Protein AF-A0A5P0JJ15-F1 (afdb_monomer_lite)

Secondary structure (DSSP, 8-state):
-HHHHTT-----B---SS-SSSPP---HHHH-TTSSTT--PPP-----BSS-HHHHHHHHHHHSSSPEEEEE-S-THHHHHHHHH-GGGGGGEEEEEEE---SS--SSBTTB-HHHHH-HHHHHHHHTS-S-EEEE-HHHHTT-----

Foldseek 3Di:
DVCVVVVHPDAAAAEDPAAPPDGADDPCVPQNPVNPPPDDDDDDDDDHPPDYPLVVVQVVLVPDPAADEAEEEAAQRSVLCNCVVPVVSQRSHQAYEYEFADPAAEDVHRHGDHSCVRHVVSVVSVVPSPGHYHYPYCVNVVVVDDDD

Sequence (148 aa):
QLLHFWNAEIPLAQGAAVPLVRAPRNAASVHGESGMAGYDFVEHNRSPLDKPAFLAIRDALLRAPEPVTLVAIGPLTNIALLLSQCPECKPHIRRLVIMGGSAGRGNCTPNAEFNIAADPEAAACVFRSGIEIVMCGLDVTNQAILTP

InterPro domains:
  IPR001910 Inosine/uridine-preferring nucleoside hydrolase domain [PF01156] (2-147)
  IPR023186 Inosine/uridine-preferring nucleoside hydrolase [PTHR12304] (2-147)
  IPR0364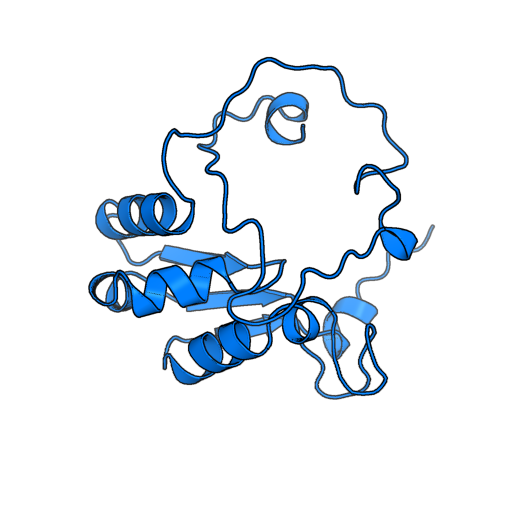52 Ribonucleoside hydrolase-like [G3DSA:3.90.245.10] (1-148)
  IPR036452 Ribonucleoside hydrolase-like [SSF53590] (2-148)

pLDDT: mean 96.09, std 3.2, range [86.12, 98.81]

Organism: Escherichia coli (NCBI:txid562)

Structure (mmCIF, N/CA/C/O backbone):
data_AF-A0A5P0JJ15-F1
#
_entry.id   AF-A0A5P0JJ15-F1
#
loop_
_atom_site.group_PDB
_atom_site.id
_atom_site.type_symbol
_atom_site.label_atom_id
_atom_site.label_alt_id
_atom_site.label_comp_id
_atom_site.label_asym_id
_atom_site.label_entity_id
_atom_site.label_seq_id
_atom_site.pdbx_PDB_ins_code
_atom_site.Cartn_x
_atom_site.Cartn_y
_atom_site.Cartn_z
_atom_site.occupancy
_atom_site.B_iso_or_equiv
_atom_site.auth_seq_id
_atom_site.auth_comp_id
_atom_site.auth_asym_id
_atom_site.auth_atom_id
_atom_site.pdbx_PDB_model_num
ATOM 1 N N . GLN A 1 1 ? 1.227 16.290 -7.920 1.00 90.38 1 GLN A N 1
ATOM 2 C CA . GLN A 1 1 ? 0.806 16.309 -9.331 1.00 90.38 1 GLN A CA 1
ATOM 3 C C . GLN A 1 1 ? -0.696 16.092 -9.489 1.00 90.38 1 GLN A C 1
ATOM 5 O O . GLN A 1 1 ? -1.394 17.072 -9.702 1.00 90.38 1 GLN A O 1
ATOM 10 N N . LEU A 1 2 ? -1.239 14.882 -9.291 1.00 94.44 2 LEU A N 1
ATOM 11 C CA . LEU A 1 2 ? -2.659 14.591 -9.585 1.00 94.44 2 LEU A CA 1
ATOM 12 C C . LEU A 1 2 ? -3.682 15.465 -8.834 1.00 94.44 2 LEU A C 1
ATOM 14 O O . LEU A 1 2 ? -4.632 15.947 -9.439 1.00 94.44 2 LEU A O 1
ATOM 18 N N . LEU A 1 3 ? -3.467 15.740 -7.541 1.00 96.00 3 LEU A N 1
ATOM 19 C CA . LEU A 1 3 ? -4.352 16.637 -6.780 1.00 96.00 3 LEU A CA 1
ATOM 20 C C . LEU A 1 3 ? -4.378 18.062 -7.349 1.00 96.00 3 LEU A C 1
ATOM 22 O O . LEU A 1 3 ? -5.422 18.703 -7.362 1.00 96.00 3 LEU A O 1
ATOM 26 N N . HIS A 1 4 ? -3.237 18.558 -7.837 1.00 94.94 4 HIS A N 1
ATOM 27 C CA . HIS A 1 4 ? -3.178 19.861 -8.494 1.00 94.94 4 HIS A CA 1
ATOM 28 C C . HIS A 1 4 ? -3.882 19.820 -9.854 1.00 94.94 4 HIS A C 1
ATOM 30 O O . HIS A 1 4 ? -4.714 20.679 -10.119 1.00 94.94 4 HIS A O 1
ATOM 36 N N . PHE A 1 5 ? -3.612 18.789 -10.657 1.00 94.69 5 PHE A N 1
ATOM 37 C CA . PHE A 1 5 ? -4.225 18.598 -11.972 1.00 94.69 5 PHE A CA 1
ATOM 38 C C . PHE A 1 5 ? -5.763 18.577 -11.921 1.00 94.69 5 PHE A C 1
ATOM 40 O O . PHE A 1 5 ? -6.411 19.216 -12.742 1.00 94.69 5 PHE A O 1
ATOM 47 N N . TRP A 1 6 ? -6.354 17.903 -10.929 1.00 95.56 6 TRP A N 1
ATOM 48 C CA . TRP A 1 6 ? -7.812 17.855 -10.746 1.00 95.56 6 TRP A CA 1
ATOM 49 C C . TRP A 1 6 ? -8.389 18.962 -9.857 1.00 95.56 6 TRP A C 1
ATOM 51 O O . TRP A 1 6 ? -9.581 18.933 -9.561 1.00 95.56 6 TRP A O 1
ATOM 61 N N . ASN A 1 7 ? -7.573 19.923 -9.413 1.00 95.56 7 ASN A N 1
ATOM 62 C CA . ASN A 1 7 ? -7.976 20.960 -8.459 1.00 95.56 7 ASN A CA 1
ATOM 63 C C . ASN A 1 7 ? -8.688 20.393 -7.207 1.00 95.56 7 ASN A C 1
ATOM 65 O O . ASN A 1 7 ? -9.735 20.881 -6.782 1.00 95.56 7 ASN A O 1
ATOM 69 N N . ALA A 1 8 ? -8.134 19.316 -6.644 1.00 96.62 8 ALA A N 1
ATOM 70 C CA . ALA A 1 8 ? -8.715 18.583 -5.527 1.00 96.62 8 ALA A CA 1
ATOM 71 C C . ALA A 1 8 ? -8.057 18.965 -4.191 1.00 96.62 8 ALA A C 1
ATOM 73 O O . ALA A 1 8 ? -6.841 18.845 -4.023 1.00 96.62 8 ALA A O 1
ATOM 74 N N . GLU A 1 9 ? -8.877 19.342 -3.209 1.00 95.06 9 GLU A N 1
ATOM 75 C CA . GLU A 1 9 ? -8.446 19.703 -1.851 1.00 95.06 9 GLU A CA 1
ATOM 76 C C . GLU A 1 9 ? -8.550 18.519 -0.881 1.00 95.06 9 GLU A C 1
ATOM 78 O O . GLU A 1 9 ? -9.280 18.546 0.109 1.00 95.06 9 GLU A O 1
ATOM 83 N N . ILE A 1 10 ? -7.821 17.443 -1.187 1.00 96.12 10 ILE A N 1
ATOM 84 C CA . ILE A 1 10 ? -7.727 16.256 -0.326 1.00 96.12 10 ILE A CA 1
ATOM 85 C C . ILE A 1 10 ? -6.384 16.284 0.420 1.00 96.12 10 ILE A C 1
ATOM 87 O O . ILE A 1 10 ? -5.351 16.513 -0.217 1.00 96.12 10 ILE A O 1
ATOM 91 N N . PRO A 1 11 ? -6.351 16.029 1.745 1.00 96.19 11 PRO A N 1
ATOM 92 C CA . PRO A 1 11 ? -5.099 15.972 2.488 1.00 96.19 11 PRO A CA 1
ATOM 93 C C . PRO A 1 11 ? -4.155 14.893 1.944 1.00 96.19 11 PRO A C 1
ATOM 95 O O . PRO A 1 11 ? -4.548 13.743 1.755 1.00 96.19 11 PRO A O 1
ATOM 98 N N . LEU A 1 12 ? -2.889 15.258 1.751 1.00 97.69 12 LEU A N 1
ATOM 99 C CA . LEU A 1 12 ? -1.820 14.363 1.313 1.00 97.69 12 LEU A CA 1
ATOM 100 C C . LEU A 1 12 ? -0.800 14.222 2.439 1.00 97.69 12 LEU A C 1
ATOM 102 O O . LEU A 1 12 ? -0.374 15.230 2.980 1.00 97.69 12 LEU A O 1
ATOM 106 N N . ALA A 1 13 ? -0.368 13.010 2.773 1.00 98.25 13 ALA A N 1
ATOM 107 C CA . ALA A 1 13 ? 0.714 12.779 3.730 1.00 98.25 13 ALA A CA 1
ATOM 108 C C . ALA A 1 13 ? 1.786 11.892 3.094 1.00 98.25 13 ALA A C 1
ATOM 110 O O . ALA A 1 13 ? 1.463 10.955 2.362 1.00 98.25 13 ALA A O 1
ATOM 111 N N . GLN A 1 14 ? 3.058 12.178 3.374 1.00 98.19 14 GLN A N 1
ATOM 112 C CA . GLN A 1 14 ? 4.161 11.371 2.863 1.00 98.19 14 GLN A CA 1
ATOM 113 C C . GLN A 1 14 ? 4.287 10.068 3.664 1.00 98.19 14 GLN A C 1
ATOM 115 O O . GLN A 1 14 ? 4.274 10.067 4.896 1.00 98.19 14 GLN A O 1
ATOM 120 N N . GLY A 1 15 ? 4.367 8.943 2.954 1.00 97.81 15 GLY A N 1
ATOM 121 C CA . GLY A 1 15 ? 4.498 7.615 3.552 1.00 97.81 15 GLY A CA 1
ATOM 122 C C . GLY A 1 15 ? 5.940 7.184 3.797 1.00 97.81 15 GLY A C 1
ATOM 123 O O . GLY A 1 15 ? 6.883 7.946 3.591 1.00 97.81 15 GLY A O 1
ATOM 124 N N . ALA A 1 16 ? 6.097 5.931 4.221 1.00 97.44 16 ALA A N 1
ATOM 125 C CA . ALA A 1 16 ? 7.396 5.282 4.336 1.00 97.44 16 ALA A CA 1
ATOM 126 C C . ALA A 1 16 ? 8.168 5.340 3.005 1.00 97.44 16 ALA A C 1
ATOM 128 O O . ALA A 1 16 ? 7.629 4.996 1.954 1.00 97.44 16 ALA A O 1
ATOM 129 N N . ALA A 1 17 ? 9.431 5.770 3.067 1.00 95.75 17 ALA A N 1
ATOM 130 C CA . ALA A 1 17 ? 10.302 5.884 1.895 1.00 95.75 17 ALA A CA 1
ATOM 131 C C . ALA A 1 17 ? 10.915 4.540 1.462 1.00 95.75 17 ALA A C 1
ATOM 133 O O . ALA A 1 17 ? 11.376 4.408 0.330 1.00 95.75 17 ALA A O 1
ATOM 134 N N . VAL A 1 18 ? 10.940 3.552 2.361 1.00 96.88 18 VAL A N 1
ATOM 135 C CA . VAL A 1 18 ? 11.532 2.227 2.139 1.00 96.88 18 VAL A CA 1
ATOM 136 C C . VAL A 1 18 ? 10.647 1.129 2.739 1.00 96.88 18 VAL A C 1
ATOM 138 O O . VAL A 1 18 ? 9.887 1.421 3.669 1.00 96.88 18 VAL A O 1
ATOM 141 N N . PRO A 1 19 ? 10.743 -0.118 2.235 1.00 97.69 19 PRO A N 1
ATOM 142 C CA . PRO A 1 19 ? 10.128 -1.289 2.860 1.00 97.69 19 PRO A CA 1
ATOM 143 C C . PRO A 1 19 ? 10.582 -1.498 4.312 1.00 97.69 19 PRO A C 1
ATOM 145 O O . PRO A 1 19 ? 11.621 -0.983 4.721 1.00 97.69 19 PRO A O 1
ATOM 148 N N . LEU A 1 20 ? 9.849 -2.311 5.082 1.00 96.62 20 LEU A N 1
ATOM 149 C CA . LEU A 1 20 ? 10.162 -2.558 6.498 1.00 96.62 20 LEU A CA 1
ATOM 150 C C . LEU A 1 20 ? 11.557 -3.159 6.727 1.00 96.62 20 LEU A C 1
ATOM 152 O O . LEU A 1 20 ? 12.230 -2.801 7.689 1.00 96.62 20 LEU A O 1
ATOM 156 N N . VAL A 1 21 ? 11.961 -4.108 5.878 1.00 96.19 21 VAL A N 1
ATOM 157 C CA . VAL A 1 21 ? 13.204 -4.887 6.060 1.00 96.19 21 VAL A CA 1
ATOM 158 C C . VAL A 1 21 ? 14.103 -4.847 4.825 1.00 96.19 21 VAL A C 1
ATOM 160 O O . VAL A 1 21 ? 15.324 -4.948 4.932 1.00 96.19 21 VAL A O 1
ATOM 163 N N . ARG A 1 22 ? 13.516 -4.726 3.633 1.00 92.12 22 ARG A N 1
ATOM 164 C CA . ARG A 1 22 ? 14.228 -4.887 2.362 1.00 92.12 22 ARG A CA 1
ATOM 165 C C . ARG A 1 22 ? 14.724 -3.564 1.805 1.00 92.12 22 ARG A C 1
ATOM 167 O O . ARG A 1 22 ? 14.172 -2.502 2.075 1.00 92.12 22 ARG A O 1
ATOM 174 N N . ALA A 1 23 ? 15.727 -3.659 0.936 1.00 93.50 23 ALA A N 1
ATOM 175 C CA . ALA A 1 23 ? 16.100 -2.547 0.077 1.00 93.50 23 ALA A CA 1
ATOM 176 C C . ALA A 1 23 ? 14.925 -2.158 -0.847 1.00 93.50 23 ALA A C 1
ATOM 178 O O . ALA A 1 23 ? 14.201 -3.045 -1.320 1.00 93.50 23 ALA A O 1
ATOM 179 N N . PRO A 1 24 ? 14.736 -0.857 -1.131 1.00 92.12 24 PRO A N 1
ATOM 180 C CA . PRO A 1 24 ? 13.679 -0.400 -2.021 1.00 92.12 24 PRO A CA 1
ATOM 181 C C . PRO A 1 24 ? 13.883 -0.946 -3.437 1.00 92.12 24 PRO A C 1
ATOM 183 O O . PRO A 1 24 ? 15.000 -1.013 -3.951 1.00 92.12 24 PRO A O 1
ATOM 186 N N . ARG A 1 25 ? 12.777 -1.316 -4.084 1.00 89.12 25 ARG A N 1
ATOM 187 C CA . ARG A 1 25 ? 12.738 -1.725 -5.492 1.00 89.12 25 ARG A CA 1
ATOM 188 C C . ARG A 1 25 ? 11.873 -0.730 -6.252 1.00 89.12 25 ARG A C 1
ATOM 190 O O . ARG A 1 25 ? 10.785 -0.402 -5.789 1.00 89.12 25 ARG A O 1
ATOM 197 N N . ASN A 1 26 ? 12.345 -0.264 -7.404 1.00 89.38 26 ASN A N 1
ATOM 198 C CA . ASN A 1 26 ? 11.552 0.583 -8.291 1.00 89.38 26 ASN A CA 1
ATOM 199 C C . ASN A 1 26 ? 10.949 -0.244 -9.440 1.00 89.38 26 ASN A C 1
ATOM 201 O O . ASN A 1 26 ? 11.380 -1.366 -9.711 1.00 89.38 26 ASN A O 1
ATOM 205 N N . ALA A 1 27 ? 9.942 0.327 -10.095 1.00 89.38 27 ALA A N 1
ATOM 206 C CA . ALA A 1 27 ? 9.316 -0.208 -11.301 1.00 89.38 27 ALA A CA 1
ATOM 207 C C . ALA A 1 27 ? 9.448 0.791 -12.468 1.00 89.38 27 ALA A C 1
ATOM 209 O O . ALA A 1 27 ? 8.533 0.948 -13.275 1.00 89.38 27 ALA A O 1
ATOM 210 N N . ALA A 1 28 ? 10.590 1.488 -12.550 1.00 89.69 28 ALA A N 1
ATOM 211 C CA . ALA A 1 28 ? 10.835 2.513 -13.570 1.00 89.69 28 ALA A CA 1
ATOM 212 C C . ALA A 1 28 ? 10.772 1.945 -15.000 1.00 89.69 28 ALA A C 1
ATOM 214 O O . ALA A 1 28 ? 10.325 2.627 -15.916 1.00 89.69 28 ALA A O 1
ATOM 215 N N . SER A 1 29 ? 11.110 0.664 -15.187 1.00 88.88 29 SER A N 1
ATOM 216 C CA . SER A 1 29 ? 10.957 -0.030 -16.475 1.00 88.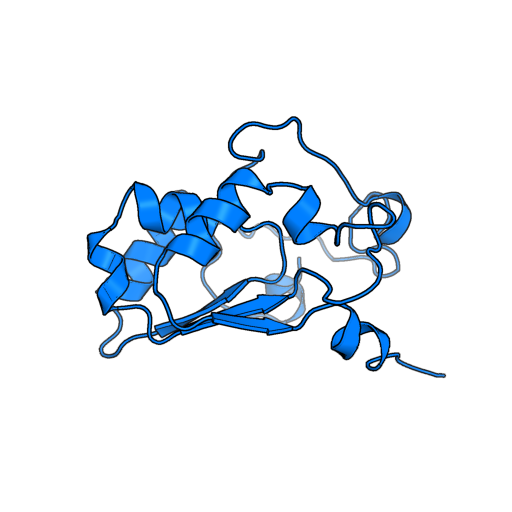88 29 SER A CA 1
ATOM 217 C C . SER A 1 29 ? 9.507 -0.140 -16.963 1.00 88.88 29 SER A C 1
ATOM 219 O O . SER A 1 29 ? 9.292 -0.360 -18.151 1.00 88.88 29 SER A O 1
ATOM 221 N N . VAL A 1 30 ? 8.523 -0.006 -16.067 1.00 89.38 30 VAL A N 1
ATOM 222 C CA . VAL A 1 30 ? 7.086 -0.061 -16.382 1.00 89.38 30 VAL A CA 1
ATOM 223 C C . VAL A 1 30 ? 6.464 1.338 -16.373 1.00 89.38 30 VAL A C 1
ATOM 225 O O . VAL A 1 30 ? 5.656 1.650 -17.240 1.00 89.38 30 VAL A O 1
ATOM 228 N N . HIS A 1 31 ? 6.839 2.186 -15.411 1.00 89.88 31 HIS A N 1
ATOM 229 C CA . HIS A 1 31 ? 6.193 3.487 -15.180 1.00 89.88 31 HIS A CA 1
ATOM 230 C C . HIS A 1 31 ? 6.989 4.704 -15.696 1.00 89.88 31 HIS A C 1
ATOM 232 O O . HIS A 1 31 ? 6.512 5.838 -15.610 1.00 89.88 31 HIS A O 1
ATOM 238 N N . GLY A 1 32 ? 8.189 4.486 -16.241 1.00 89.12 32 GLY A N 1
ATOM 239 C CA . GLY A 1 32 ? 9.130 5.538 -16.629 1.00 89.12 32 GLY A CA 1
ATOM 240 C C . GLY A 1 32 ? 9.829 6.198 -15.433 1.00 89.12 32 GLY A C 1
ATOM 241 O O . GLY A 1 32 ? 9.475 5.963 -14.278 1.00 89.12 32 GLY A O 1
ATOM 242 N N . GLU A 1 33 ? 10.817 7.054 -15.713 1.00 87.31 33 GLU A N 1
ATOM 243 C CA . GLU A 1 33 ? 11.648 7.724 -14.692 1.00 87.31 33 GLU A CA 1
ATOM 244 C C . GLU A 1 33 ? 10.834 8.599 -13.725 1.00 87.31 33 GLU A C 1
ATOM 246 O O . GLU A 1 33 ? 11.096 8.624 -12.525 1.00 87.31 33 GLU A O 1
ATOM 251 N N . SER A 1 34 ? 9.802 9.289 -14.223 1.00 87.50 34 SER A N 1
ATOM 252 C CA . SER A 1 34 ? 8.917 10.114 -13.389 1.00 87.50 34 SER A CA 1
ATOM 253 C C . SER A 1 34 ? 7.847 9.306 -12.643 1.00 87.50 34 SER A C 1
ATOM 255 O O . SER A 1 34 ? 7.144 9.857 -11.795 1.00 87.50 34 SER A O 1
ATOM 257 N N . GLY A 1 35 ? 7.662 8.028 -12.995 1.00 89.62 35 GLY A N 1
ATOM 258 C CA . GLY A 1 35 ? 6.539 7.192 -12.560 1.00 89.62 35 GLY A CA 1
ATOM 259 C C . GLY A 1 35 ? 5.192 7.513 -13.230 1.00 89.62 35 GLY A C 1
ATOM 260 O O . GLY A 1 35 ? 4.211 6.816 -12.980 1.00 89.62 35 GLY A O 1
ATOM 261 N N . MET A 1 36 ? 5.123 8.560 -14.059 1.00 90.94 36 MET A N 1
ATOM 262 C CA . MET A 1 36 ? 3.924 8.998 -14.787 1.00 90.94 36 MET A CA 1
ATOM 263 C C . MET A 1 36 ? 4.306 9.525 -16.179 1.00 90.94 36 MET A C 1
ATOM 265 O O . MET A 1 36 ? 3.901 10.617 -16.576 1.00 90.94 36 MET A O 1
ATOM 269 N N . ALA A 1 37 ? 5.155 8.793 -16.904 1.00 86.12 37 ALA A N 1
ATOM 270 C CA . ALA A 1 37 ? 5.546 9.183 -18.257 1.00 86.12 37 ALA A CA 1
ATOM 271 C C . ALA A 1 37 ? 4.324 9.278 -19.197 1.00 86.12 37 ALA A C 1
ATOM 273 O O . ALA A 1 37 ? 3.366 8.519 -19.060 1.00 86.12 37 ALA A O 1
ATOM 274 N N . GLY A 1 38 ? 4.375 10.199 -20.166 1.00 86.81 38 GLY A N 1
ATOM 275 C CA . GLY A 1 38 ? 3.310 10.412 -21.157 1.00 86.81 38 GLY A CA 1
ATOM 276 C C . GLY A 1 38 ? 2.424 11.639 -20.914 1.00 86.81 38 GLY A C 1
ATOM 277 O O . GLY A 1 38 ? 1.598 11.954 -21.767 1.00 86.81 38 GLY A O 1
ATOM 278 N N . TYR A 1 39 ? 2.604 12.354 -19.800 1.00 88.62 39 TYR A N 1
ATOM 279 C CA . TYR A 1 39 ? 1.944 13.634 -19.548 1.00 88.62 39 TYR A CA 1
ATOM 280 C C . TYR A 1 39 ? 2.875 14.602 -18.807 1.00 88.62 39 TYR A C 1
ATOM 282 O O . TYR A 1 39 ? 3.460 14.243 -17.783 1.00 88.62 39 TYR A O 1
ATOM 290 N N . ASP A 1 40 ? 2.963 15.842 -19.290 1.00 89.75 40 ASP A N 1
ATOM 291 C CA . ASP A 1 40 ? 3.766 16.896 -18.671 1.00 89.75 40 ASP A CA 1
ATOM 292 C C . ASP A 1 40 ? 2.923 17.680 -17.658 1.00 89.75 40 ASP A C 1
ATOM 294 O O . ASP A 1 40 ? 2.061 18.491 -18.005 1.00 89.75 40 ASP A O 1
ATOM 298 N N . PHE A 1 41 ? 3.150 17.416 -16.372 1.00 91.06 41 PHE A N 1
ATOM 299 C CA . PHE A 1 41 ? 2.448 18.111 -15.297 1.00 91.06 41 PHE A CA 1
ATOM 300 C C . PHE A 1 41 ? 3.016 19.512 -15.056 1.00 91.06 41 PHE A C 1
ATOM 302 O O . PHE A 1 41 ? 4.228 19.712 -15.041 1.00 91.06 41 PHE A O 1
ATOM 309 N N . VAL A 1 42 ? 2.124 20.468 -14.787 1.00 93.25 42 VAL A N 1
ATOM 310 C CA . VAL A 1 42 ? 2.496 21.826 -14.368 1.00 93.25 42 VAL A CA 1
ATOM 311 C C . VAL A 1 42 ? 3.027 21.796 -12.933 1.00 93.25 42 VAL A C 1
ATOM 313 O O . VAL A 1 42 ? 2.443 21.149 -12.058 1.00 93.25 42 VAL A O 1
ATOM 316 N N . GLU A 1 43 ? 4.131 22.505 -12.689 1.00 93.00 43 GLU A N 1
ATOM 317 C CA . GLU A 1 43 ? 4.699 22.654 -11.349 1.00 93.00 43 GLU A CA 1
ATOM 318 C C . GLU A 1 43 ? 3.713 23.319 -10.379 1.00 93.00 43 GLU A C 1
ATOM 320 O O . GLU A 1 43 ? 2.938 24.205 -10.739 1.00 93.00 43 GLU A O 1
ATOM 325 N N . HIS A 1 44 ? 3.751 22.897 -9.114 1.00 94.31 44 HIS A N 1
ATOM 326 C CA . HIS A 1 44 ? 2.865 23.413 -8.079 1.00 94.31 44 HIS A CA 1
ATOM 327 C C . HIS A 1 44 ? 3.545 23.430 -6.706 1.00 94.31 44 HIS A C 1
ATOM 329 O O . HIS A 1 44 ? 4.339 22.553 -6.376 1.00 94.31 44 HIS A O 1
ATOM 335 N N . ASN A 1 45 ? 3.127 24.357 -5.843 1.00 94.44 45 ASN A N 1
ATOM 336 C CA . ASN A 1 45 ? 3.678 24.532 -4.490 1.00 94.44 45 ASN A CA 1
ATOM 337 C C . ASN A 1 45 ? 2.828 23.843 -3.406 1.00 94.44 45 ASN A C 1
ATOM 339 O O . ASN A 1 45 ? 2.688 24.349 -2.296 1.00 94.44 45 ASN A O 1
ATOM 343 N N . ARG A 1 46 ? 2.194 22.708 -3.735 1.00 94.38 46 ARG A N 1
ATOM 344 C CA . ARG A 1 46 ? 1.399 21.954 -2.744 1.00 94.38 46 ARG A CA 1
ATOM 345 C C . ARG A 1 46 ? 2.354 21.136 -1.887 1.00 94.38 46 ARG A C 1
ATOM 347 O O . ARG A 1 46 ? 3.160 20.390 -2.437 1.00 94.38 46 ARG A O 1
ATOM 354 N N . SER A 1 47 ? 2.177 21.210 -0.576 1.00 95.06 47 SER A N 1
ATOM 355 C CA . SER A 1 47 ? 2.960 20.442 0.389 1.00 95.06 47 SER A CA 1
ATOM 356 C C . SER A 1 47 ? 2.100 19.365 1.048 1.00 95.06 47 SER A C 1
ATOM 358 O O . SER A 1 47 ? 0.908 19.596 1.279 1.00 95.06 47 SER A O 1
ATOM 360 N N . PRO A 1 48 ? 2.667 18.187 1.354 1.00 96.94 48 PRO A N 1
ATOM 361 C CA . PRO A 1 48 ? 1.989 17.222 2.201 1.00 96.94 48 PRO A CA 1
ATOM 362 C C . PRO A 1 48 ? 1.819 17.782 3.622 1.00 96.94 48 PRO A C 1
ATOM 364 O O . PRO A 1 48 ? 2.482 18.737 4.025 1.00 96.94 48 PRO A O 1
ATOM 367 N N . LEU A 1 49 ? 0.937 17.157 4.395 1.00 97.88 49 LEU A N 1
ATOM 368 C CA . LEU A 1 49 ? 0.858 17.333 5.835 1.00 97.88 49 LEU A CA 1
ATOM 369 C C . LEU A 1 49 ? 2.225 17.046 6.462 1.00 97.88 49 LEU A C 1
ATOM 371 O O . LEU A 1 49 ? 2.886 16.074 6.090 1.00 97.88 49 LEU A O 1
ATOM 375 N N . ASP A 1 50 ? 2.585 17.829 7.476 1.00 97.31 50 ASP A N 1
ATOM 376 C CA . ASP A 1 50 ? 3.782 17.614 8.293 1.00 97.31 50 ASP A CA 1
ATOM 377 C C . ASP A 1 50 ? 3.563 16.472 9.301 1.00 97.31 50 ASP A C 1
ATOM 379 O O . ASP A 1 50 ? 3.495 16.654 10.517 1.00 97.31 50 ASP A O 1
ATOM 383 N N . LYS A 1 51 ? 3.292 15.276 8.768 1.00 97.44 51 LYS A N 1
ATOM 384 C CA . LYS A 1 51 ? 3.194 14.026 9.521 1.00 97.44 51 LYS A CA 1
ATOM 385 C C . LYS A 1 51 ? 3.341 12.805 8.608 1.00 97.44 51 LYS A C 1
ATOM 387 O O . LYS A 1 51 ? 2.892 12.837 7.461 1.00 97.44 51 LYS A O 1
ATOM 392 N N . PRO A 1 52 ? 3.878 11.691 9.133 1.00 98.06 52 PRO A N 1
ATOM 393 C CA . PRO A 1 52 ? 3.903 10.416 8.427 1.00 98.06 52 PRO A CA 1
ATOM 394 C C . PRO A 1 52 ? 2.504 9.923 8.035 1.00 98.06 52 PRO A C 1
ATOM 396 O O . PRO A 1 52 ? 1.546 10.056 8.803 1.00 98.06 52 PRO A O 1
ATOM 399 N N . ALA A 1 53 ? 2.399 9.264 6.878 1.00 98.44 53 ALA A N 1
ATOM 400 C CA . ALA A 1 53 ? 1.125 8.771 6.357 1.00 98.44 53 ALA A CA 1
ATOM 401 C C . ALA A 1 53 ? 0.391 7.827 7.317 1.00 98.44 53 ALA A C 1
ATOM 403 O O . ALA A 1 53 ? -0.823 7.940 7.441 1.00 98.44 53 ALA A O 1
ATOM 404 N N . PHE A 1 54 ? 1.084 6.938 8.040 1.00 98.19 54 PHE A N 1
ATOM 405 C CA . PHE A 1 54 ? 0.413 6.034 8.984 1.00 98.19 54 PHE A CA 1
ATOM 406 C C . 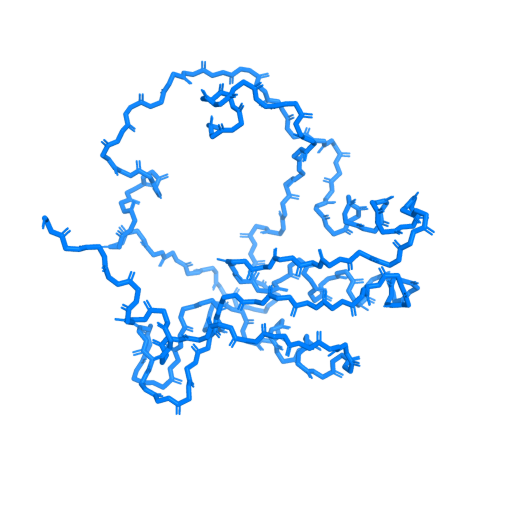PHE A 1 54 ? -0.265 6.792 10.143 1.00 98.19 54 PHE A C 1
ATOM 408 O O . PHE A 1 54 ? -1.357 6.411 10.560 1.00 98.19 54 PHE A O 1
ATOM 415 N N . LEU A 1 55 ? 0.308 7.915 10.601 1.00 98.56 55 LEU A N 1
ATOM 416 C CA . LEU A 1 55 ? -0.333 8.789 11.592 1.00 98.56 55 LEU A CA 1
ATOM 417 C C . LEU A 1 55 ? -1.479 9.598 10.981 1.00 98.56 55 LEU A C 1
ATOM 419 O O . LEU A 1 55 ? -2.504 9.787 11.629 1.00 98.56 55 LEU A O 1
ATOM 423 N N . ALA A 1 56 ? -1.347 10.041 9.728 1.00 98.62 56 ALA A N 1
ATOM 424 C CA . ALA A 1 56 ? -2.452 10.684 9.018 1.00 98.62 56 ALA A CA 1
ATOM 425 C C . ALA A 1 56 ? -3.641 9.726 8.825 1.00 98.62 56 ALA A C 1
ATOM 427 O O . ALA A 1 56 ? -4.787 10.134 9.014 1.00 98.62 56 ALA A O 1
ATOM 428 N N . ILE A 1 57 ? -3.372 8.451 8.514 1.00 98.56 57 ILE A N 1
ATOM 429 C CA . ILE A 1 57 ? -4.388 7.398 8.431 1.00 98.56 57 ILE A CA 1
ATOM 430 C C . ILE A 1 57 ? -5.035 7.191 9.803 1.00 98.56 57 ILE A C 1
ATOM 432 O O . ILE A 1 57 ? -6.257 7.265 9.886 1.00 98.56 57 ILE A O 1
ATOM 436 N N . ARG A 1 58 ? -4.255 7.019 10.884 1.00 98.69 58 ARG A N 1
ATOM 437 C CA . ARG A 1 58 ? -4.787 6.932 12.260 1.00 98.69 58 ARG A CA 1
ATOM 438 C C . ARG A 1 58 ? -5.735 8.091 12.566 1.00 98.69 58 ARG A C 1
ATOM 440 O O . ARG A 1 58 ? -6.870 7.868 12.971 1.00 98.69 58 ARG A O 1
ATOM 447 N N . ASP A 1 59 ? -5.290 9.327 12.346 1.00 98.44 59 ASP A N 1
ATOM 448 C CA . ASP A 1 59 ? -6.085 10.518 12.657 1.00 98.44 59 ASP A CA 1
ATOM 449 C C . ASP A 1 59 ? -7.373 10.587 11.820 1.00 98.44 59 ASP A C 1
ATOM 451 O O . ASP A 1 59 ? -8.378 11.133 12.274 1.00 98.44 59 ASP A O 1
ATOM 455 N N . ALA A 1 60 ? -7.365 10.076 10.586 1.00 98.38 60 ALA A N 1
ATOM 456 C CA . ALA A 1 60 ? -8.567 9.969 9.763 1.00 98.38 60 ALA A CA 1
ATOM 457 C C . ALA A 1 60 ? -9.523 8.885 10.288 1.00 98.38 60 ALA A C 1
ATOM 459 O O . ALA A 1 60 ? -10.718 9.145 10.404 1.00 98.38 60 ALA A O 1
ATOM 460 N N . LEU A 1 61 ? -9.000 7.713 10.662 1.00 98.62 61 LEU A N 1
ATOM 461 C CA . LEU A 1 61 ? -9.781 6.600 11.211 1.00 98.62 61 LEU A CA 1
ATOM 462 C C . LEU A 1 61 ? -10.465 6.964 12.533 1.00 98.62 61 LEU A C 1
ATOM 464 O O . LEU A 1 61 ? -11.650 6.694 12.701 1.00 98.62 61 LEU A O 1
ATOM 468 N N . LEU A 1 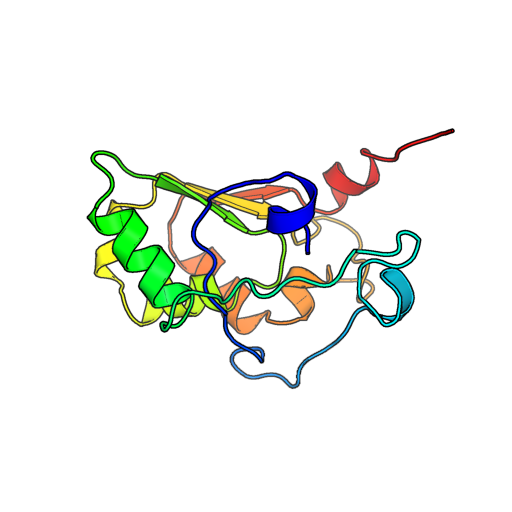62 ? -9.742 7.610 13.451 1.00 98.31 62 LEU A N 1
ATOM 469 C CA . LEU A 1 62 ? -10.268 7.966 14.774 1.00 98.31 62 LEU A CA 1
ATOM 470 C C . LEU A 1 62 ? -11.260 9.137 14.740 1.00 98.31 62 LEU A C 1
ATOM 472 O O . LEU A 1 62 ? -12.087 9.261 15.639 1.00 98.31 62 LEU A O 1
ATOM 476 N N . ARG A 1 63 ? -11.182 10.008 13.725 1.00 98.19 63 ARG A N 1
ATOM 477 C CA . ARG A 1 63 ? -12.139 11.114 13.539 1.00 98.19 63 ARG A CA 1
ATOM 478 C C . ARG A 1 63 ? -13.389 10.708 12.769 1.00 98.19 63 ARG A C 1
ATOM 480 O O . ARG A 1 63 ? -14.371 11.446 12.802 1.00 98.19 63 ARG A O 1
ATOM 487 N N . ALA A 1 64 ? -13.345 9.601 12.034 1.00 98.31 64 ALA A N 1
ATOM 488 C CA . ALA A 1 64 ? -14.482 9.165 11.246 1.00 98.31 64 ALA A CA 1
ATOM 489 C C . ALA A 1 64 ? -15.645 8.757 12.173 1.00 98.31 64 ALA A C 1
ATOM 491 O O . ALA A 1 64 ? -15.424 8.039 13.149 1.00 98.31 64 ALA A O 1
ATOM 492 N N . PRO A 1 65 ? -16.888 9.176 11.874 1.00 98.12 65 PRO A N 1
ATOM 493 C CA . PRO A 1 65 ? -18.055 8.806 12.678 1.00 98.12 65 PRO A CA 1
ATOM 494 C C . PRO A 1 65 ? -18.407 7.315 12.557 1.00 98.12 65 PRO A C 1
ATOM 496 O O . PRO A 1 65 ? -19.170 6.789 13.362 1.00 98.12 65 PRO A O 1
ATOM 499 N N . GLU A 1 66 ? -17.859 6.632 11.551 1.00 98.38 66 GLU A N 1
ATOM 500 C CA . GLU A 1 66 ? -18.056 5.214 11.280 1.00 98.38 66 GLU A CA 1
ATOM 501 C C . GLU A 1 66 ? -16.760 4.560 10.761 1.00 98.38 66 GLU A C 1
ATOM 503 O O . GLU A 1 66 ? -15.887 5.264 10.244 1.00 98.38 66 GLU A O 1
ATOM 508 N N . PRO A 1 67 ? -16.622 3.220 10.849 1.00 98.56 67 PRO A N 1
ATOM 509 C CA . PRO A 1 67 ? -15.442 2.523 10.347 1.00 98.56 67 PRO A CA 1
ATOM 510 C C . PRO A 1 67 ? -15.167 2.783 8.856 1.00 98.56 67 PRO A C 1
ATOM 512 O O . PRO A 1 67 ? -16.059 2.707 8.013 1.00 98.56 67 PRO A O 1
ATOM 515 N N . VAL A 1 68 ? -13.913 3.037 8.494 1.00 98.69 68 VAL A N 1
ATOM 516 C CA . VAL A 1 68 ? -13.506 3.467 7.146 1.00 98.69 68 VAL A CA 1
ATOM 517 C C . VAL A 1 68 ? -12.991 2.285 6.327 1.00 98.69 68 VAL A C 1
ATOM 519 O O . VAL A 1 68 ? -12.350 1.377 6.854 1.00 98.69 68 VAL A O 1
ATOM 522 N N . THR A 1 69 ? -13.253 2.289 5.017 1.00 98.81 69 THR A N 1
ATOM 523 C CA . THR A 1 69 ? -12.598 1.356 4.087 1.00 98.81 69 THR A CA 1
ATOM 524 C C . THR A 1 69 ? -11.263 1.933 3.643 1.00 98.81 69 THR A C 1
ATOM 526 O O . THR A 1 69 ? -11.216 3.031 3.092 1.00 98.81 69 THR A O 1
ATOM 529 N N . LEU A 1 70 ? -10.184 1.187 3.858 1.00 98.75 70 LEU A N 1
ATOM 530 C CA . LEU A 1 70 ? -8.865 1.541 3.347 1.00 98.75 70 LEU A CA 1
ATOM 531 C C . LEU A 1 70 ? -8.678 0.941 1.952 1.00 98.75 70 LEU A C 1
ATOM 533 O O . LEU A 1 70 ? -9.051 -0.208 1.722 1.00 98.75 70 LEU A O 1
ATOM 537 N N . VAL A 1 71 ? -8.078 1.706 1.039 1.00 98.75 71 VAL A N 1
ATOM 538 C CA . VAL A 1 71 ? -7.730 1.251 -0.314 1.00 98.75 71 VAL A CA 1
ATOM 539 C C . VAL A 1 71 ? -6.223 1.389 -0.502 1.00 98.75 71 VAL A C 1
ATOM 541 O O . VAL A 1 71 ? -5.692 2.497 -0.438 1.00 98.75 71 VAL A O 1
ATOM 544 N N . ALA A 1 72 ? -5.530 0.271 -0.713 1.00 98.50 72 ALA A N 1
ATOM 545 C CA . ALA A 1 72 ? -4.080 0.229 -0.875 1.00 98.50 72 ALA A CA 1
ATOM 546 C C . ALA A 1 72 ? -3.705 -0.322 -2.257 1.00 98.50 72 ALA A C 1
ATOM 548 O O . ALA A 1 72 ? -3.920 -1.493 -2.553 1.00 98.50 72 ALA A O 1
ATOM 549 N N . ILE A 1 73 ? -3.128 0.534 -3.101 1.00 98.06 73 ILE A N 1
ATOM 550 C CA . ILE A 1 73 ? -2.749 0.214 -4.492 1.00 98.06 73 ILE A CA 1
ATOM 551 C C . ILE A 1 73 ? -1.227 0.218 -4.716 1.00 98.06 73 ILE A C 1
ATOM 553 O O . ILE A 1 73 ? -0.759 0.302 -5.846 1.00 98.06 73 ILE A O 1
ATOM 557 N N . GLY A 1 74 ? -0.458 0.148 -3.629 1.00 97.56 74 GLY A N 1
ATOM 558 C CA . GLY A 1 74 ? 1.001 0.046 -3.624 1.00 97.56 74 GLY A CA 1
ATOM 559 C C . GLY A 1 74 ? 1.483 -0.925 -2.538 1.00 97.56 74 GLY A C 1
ATOM 560 O O . GLY A 1 74 ? 0.651 -1.587 -1.905 1.00 97.56 74 GLY A O 1
ATOM 561 N N . PRO A 1 75 ? 2.801 -0.998 -2.268 1.00 98.31 75 PRO A N 1
ATOM 562 C CA . PRO A 1 75 ? 3.340 -1.819 -1.185 1.00 98.31 75 PRO A CA 1
ATOM 563 C C . PRO A 1 75 ? 2.693 -1.497 0.170 1.00 98.31 75 PRO A C 1
ATOM 565 O O . PRO A 1 75 ? 2.409 -0.341 0.496 1.00 98.31 75 PRO A O 1
ATOM 568 N N . LEU A 1 76 ? 2.467 -2.528 0.986 1.00 98.69 76 LEU A N 1
ATOM 569 C CA . LEU A 1 76 ? 1.625 -2.443 2.188 1.00 98.69 76 LEU A CA 1
ATOM 570 C C . LEU A 1 76 ? 2.328 -1.857 3.427 1.00 98.69 76 LEU A C 1
ATOM 572 O O . LEU A 1 76 ? 1.785 -1.914 4.531 1.00 98.69 76 LEU A O 1
ATOM 576 N N . THR A 1 77 ? 3.507 -1.255 3.262 1.00 98.69 77 THR A N 1
ATOM 577 C CA . THR A 1 77 ? 4.374 -0.759 4.342 1.00 98.69 77 THR A CA 1
ATOM 578 C C . THR A 1 77 ? 3.650 0.190 5.298 1.00 98.69 77 THR A C 1
ATOM 580 O O . THR A 1 77 ? 3.669 -0.020 6.508 1.00 98.69 77 THR A O 1
ATOM 583 N N . ASN A 1 78 ? 2.936 1.199 4.783 1.00 98.69 78 ASN A N 1
ATOM 584 C CA . ASN A 1 78 ? 2.208 2.153 5.634 1.00 98.69 78 ASN A CA 1
ATOM 585 C C . ASN A 1 78 ? 1.063 1.495 6.418 1.00 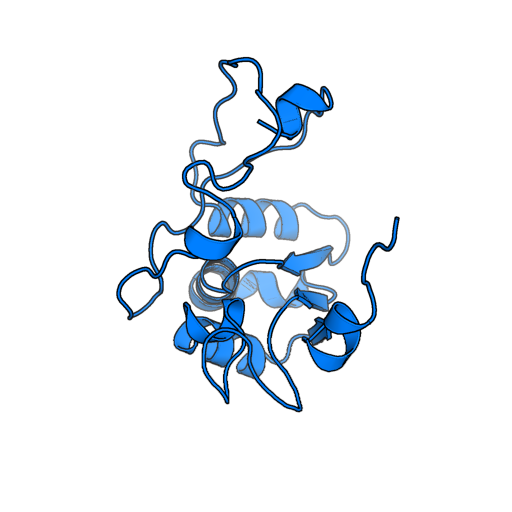98.69 78 ASN A C 1
ATOM 587 O O . ASN A 1 78 ? 0.787 1.903 7.544 1.00 98.69 78 ASN A O 1
ATOM 591 N N . ILE A 1 79 ? 0.414 0.474 5.848 1.00 98.69 79 ILE A N 1
ATOM 592 C CA . ILE A 1 79 ? -0.654 -0.265 6.531 1.00 98.69 79 ILE A CA 1
ATOM 593 C C . ILE A 1 79 ? -0.055 -1.148 7.630 1.00 98.69 79 ILE A C 1
ATOM 595 O O . ILE A 1 79 ? -0.561 -1.155 8.746 1.00 98.69 79 ILE A O 1
ATOM 599 N N . ALA A 1 80 ? 1.062 -1.831 7.370 1.00 98.69 80 ALA A N 1
ATOM 600 C CA . ALA A 1 80 ? 1.761 -2.598 8.399 1.00 98.69 80 ALA A CA 1
ATOM 601 C C . ALA A 1 80 ? 2.264 -1.708 9.551 1.00 98.69 80 ALA A C 1
ATOM 603 O O . ALA A 1 80 ? 2.122 -2.081 10.718 1.00 98.69 80 ALA A O 1
ATOM 604 N N . LEU A 1 81 ? 2.783 -0.511 9.246 1.00 98.62 81 LEU A N 1
ATOM 605 C CA . LEU A 1 81 ? 3.164 0.481 10.257 1.00 98.62 81 LEU A CA 1
ATOM 606 C C . LEU A 1 81 ? 1.957 0.939 11.079 1.00 98.62 81 LEU A C 1
ATOM 608 O O . LEU A 1 81 ? 2.038 0.936 12.302 1.00 98.62 81 LEU A O 1
ATOM 612 N N . LEU A 1 82 ? 0.830 1.261 10.434 1.00 98.69 82 LEU A N 1
ATOM 613 C CA . LEU A 1 82 ? -0.414 1.624 11.119 1.00 98.69 82 LEU A CA 1
ATOM 614 C C . LEU A 1 82 ? -0.847 0.532 12.103 1.00 98.69 82 LEU A C 1
ATOM 616 O O . LEU A 1 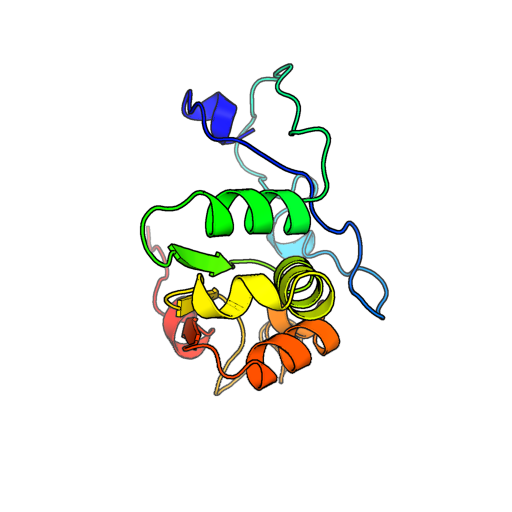82 ? -1.095 0.819 13.267 1.00 98.69 82 LEU A O 1
ATOM 620 N N . LEU A 1 83 ? -0.915 -0.720 11.649 1.00 98.25 83 LEU A N 1
ATOM 621 C CA . LEU A 1 83 ? -1.390 -1.833 12.473 1.00 98.25 83 LEU A CA 1
ATOM 622 C C . LEU A 1 83 ? -0.432 -2.185 13.616 1.00 98.25 83 LEU A C 1
ATOM 624 O O . LEU A 1 83 ? -0.879 -2.669 14.653 1.00 98.25 83 LEU A O 1
ATOM 628 N N . SER A 1 84 ? 0.869 -1.944 13.435 1.00 97.75 84 SER A N 1
ATOM 629 C CA . SER A 1 84 ? 1.884 -2.240 14.451 1.00 97.75 84 SER A CA 1
ATOM 630 C C . SER A 1 84 ? 2.033 -1.117 15.479 1.00 97.75 84 SER A C 1
ATOM 632 O O . SER A 1 84 ? 2.235 -1.394 16.656 1.00 97.75 84 SER A O 1
ATOM 634 N N . GLN A 1 85 ? 1.959 0.144 15.041 1.00 98.19 85 GLN A N 1
ATOM 635 C CA . GLN A 1 85 ? 2.203 1.322 15.884 1.00 98.19 85 GLN A CA 1
ATOM 636 C C . GLN A 1 85 ? 0.917 1.913 16.472 1.00 98.19 85 GLN A C 1
ATOM 638 O O . GLN A 1 85 ? 0.975 2.619 17.474 1.00 98.19 85 GLN A O 1
ATOM 643 N N . CYS A 1 86 ? -0.231 1.660 15.842 1.00 98.00 86 CYS A N 1
ATOM 644 C CA . CYS A 1 86 ? -1.535 2.189 16.243 1.00 98.00 86 CYS A CA 1
ATOM 645 C C . CYS A 1 86 ? -2.597 1.070 16.241 1.00 98.00 86 CYS A C 1
ATOM 647 O O . CYS A 1 86 ? -3.581 1.148 15.493 1.00 98.00 86 CYS A O 1
ATOM 649 N N . PRO A 1 87 ? -2.413 -0.011 17.028 1.00 97.12 87 PRO A N 1
ATOM 650 C CA . PRO A 1 87 ? -3.330 -1.154 17.042 1.00 97.12 87 PRO A CA 1
ATOM 651 C C . PRO A 1 87 ? -4.774 -0.774 17.412 1.00 97.12 87 PRO A C 1
ATOM 653 O O . PRO A 1 87 ? -5.714 -1.451 16.989 1.00 97.12 87 PRO A O 1
ATOM 656 N N . GLU A 1 88 ? -4.973 0.336 18.130 1.00 97.75 88 GLU A N 1
ATOM 657 C CA . GLU A 1 88 ? -6.277 0.924 18.447 1.00 97.75 88 GLU A CA 1
ATOM 658 C C . GLU A 1 88 ? -7.087 1.330 17.208 1.00 97.75 88 GLU A C 1
ATOM 660 O O . GLU A 1 88 ? -8.304 1.458 17.288 1.00 97.75 88 GLU A O 1
ATOM 665 N N . CYS A 1 89 ? -6.449 1.487 16.045 1.00 97.88 89 CYS A N 1
ATOM 666 C CA . CYS A 1 89 ? -7.134 1.814 14.794 1.00 97.88 89 CYS A CA 1
ATOM 667 C C . CYS A 1 89 ? -7.943 0.653 14.229 1.00 97.88 89 CYS A C 1
ATOM 669 O O . CYS A 1 89 ? -8.849 0.874 13.428 1.00 97.88 89 CYS A O 1
ATOM 671 N N . LYS A 1 90 ? -7.604 -0.588 14.589 1.00 97.69 90 LYS A N 1
ATOM 672 C CA . LYS A 1 90 ? -8.148 -1.779 13.931 1.00 97.69 90 LYS A CA 1
ATOM 673 C C . LYS A 1 90 ? -9.688 -1.844 13.953 1.00 97.69 90 LYS A C 1
ATOM 675 O O . LYS A 1 90 ? -10.250 -2.106 12.893 1.00 97.69 90 LYS A O 1
ATOM 680 N N . PRO A 1 91 ? -10.394 -1.553 15.066 1.00 98.00 91 PRO A N 1
ATOM 681 C CA . PRO A 1 91 ? -11.862 -1.528 15.087 1.00 98.00 91 PRO A CA 1
ATOM 682 C C . PRO A 1 91 ? -12.489 -0.434 14.206 1.00 98.00 91 PRO A C 1
ATOM 684 O O . PRO A 1 91 ? -13.661 -0.525 13.855 1.00 98.00 91 PRO A O 1
ATOM 687 N N . HIS A 1 92 ? -11.718 0.592 13.833 1.00 98.62 92 HIS A N 1
ATOM 688 C CA . HIS A 1 92 ? -12.156 1.687 12.964 1.00 98.62 92 HIS A CA 1
ATOM 689 C C . HIS A 1 92 ? -11.939 1.385 11.475 1.00 98.62 92 HIS A C 1
ATOM 691 O O . HIS A 1 92 ? -12.268 2.212 10.627 1.00 98.62 92 HIS A O 1
ATOM 697 N N . ILE A 1 93 ? -11.399 0.212 11.131 1.00 98.69 93 ILE A N 1
ATOM 698 C CA . ILE A 1 93 ? -11.223 -0.227 9.747 1.00 98.69 93 ILE A CA 1
ATOM 699 C C . ILE A 1 93 ? -12.374 -1.166 9.401 1.00 98.69 93 ILE A C 1
ATOM 701 O O . ILE A 1 93 ? -12.451 -2.281 9.909 1.00 98.69 93 ILE A O 1
ATOM 705 N N . ARG A 1 94 ? -13.258 -0.723 8.504 1.00 98.62 94 ARG A N 1
ATOM 706 C CA . ARG A 1 94 ? -14.367 -1.539 7.993 1.00 98.62 94 ARG A CA 1
ATOM 707 C C . ARG A 1 94 ? -13.847 -2.742 7.213 1.00 98.62 94 ARG A C 1
ATOM 709 O O . ARG A 1 94 ? -14.277 -3.860 7.447 1.00 98.62 94 ARG A O 1
ATOM 716 N N . ARG A 1 95 ? -12.940 -2.479 6.273 1.00 98.62 95 ARG A N 1
ATOM 717 C CA . ARG A 1 95 ? -12.236 -3.468 5.449 1.00 98.62 95 ARG A CA 1
ATOM 718 C C . ARG A 1 95 ? -11.035 -2.823 4.777 1.00 98.62 95 ARG A C 1
ATOM 720 O O . ARG A 1 95 ? -10.945 -1.593 4.692 1.00 98.62 95 ARG A O 1
ATOM 727 N N . LEU A 1 96 ? -10.145 -3.658 4.264 1.00 98.81 96 LEU A N 1
ATOM 728 C CA . LEU A 1 96 ? -8.993 -3.252 3.476 1.00 98.81 96 LEU A CA 1
ATOM 729 C C . LEU A 1 96 ? -9.114 -3.829 2.062 1.00 98.81 96 LEU A C 1
ATOM 731 O O . LEU A 1 96 ? -9.084 -5.041 1.873 1.00 98.81 96 LEU A O 1
ATOM 735 N N . VAL A 1 97 ? -9.235 -2.958 1.066 1.00 98.81 97 VAL A N 1
ATOM 736 C CA . VAL A 1 97 ? -9.211 -3.335 -0.350 1.00 98.81 97 VAL A CA 1
ATOM 737 C C . VAL A 1 97 ? -7.799 -3.114 -0.872 1.00 98.81 97 VAL A C 1
ATOM 739 O O . VAL A 1 97 ? -7.286 -1.997 -0.807 1.00 98.81 97 VAL A O 1
ATOM 742 N N . ILE A 1 98 ? -7.162 -4.165 -1.379 1.00 98.69 98 ILE A N 1
ATOM 743 C CA . ILE A 1 98 ? -5.796 -4.094 -1.899 1.00 98.69 98 ILE A CA 1
ATOM 744 C C . ILE A 1 98 ? -5.758 -4.409 -3.389 1.00 98.69 98 ILE A C 1
ATOM 746 O O . ILE A 1 98 ? -6.458 -5.309 -3.850 1.00 98.69 98 ILE A O 1
ATOM 750 N N . MET A 1 99 ? -4.893 -3.716 -4.127 1.00 98.44 99 MET A N 1
ATOM 751 C CA . MET A 1 99 ? -4.370 -4.223 -5.393 1.00 98.44 99 MET A CA 1
ATOM 752 C C . MET A 1 99 ? -2.997 -4.828 -5.121 1.00 98.44 99 MET A C 1
ATOM 754 O O . MET A 1 99 ? -2.062 -4.131 -4.720 1.00 98.44 99 MET A O 1
ATOM 758 N N . GLY A 1 100 ? -2.892 -6.138 -5.296 1.00 97.56 100 GLY A N 1
ATOM 759 C CA . GLY A 1 100 ? -1.649 -6.858 -5.075 1.00 97.56 100 GLY A CA 1
ATOM 760 C C . GLY A 1 100 ? -1.858 -8.360 -4.978 1.00 97.56 100 GLY A C 1
ATOM 761 O O . GLY A 1 100 ? -2.955 -8.834 -4.690 1.00 97.56 100 GLY A O 1
ATOM 762 N N . GLY A 1 101 ? -0.783 -9.104 -5.208 1.00 97.88 101 GLY A N 1
ATOM 763 C CA . GLY A 1 101 ? -0.783 -10.563 -5.202 1.00 97.88 101 GLY A CA 1
ATOM 764 C C . GLY A 1 101 ? -1.294 -11.190 -6.502 1.00 97.88 101 GLY A C 1
ATOM 765 O O . GLY A 1 101 ? -1.747 -10.521 -7.430 1.00 97.88 101 GLY A O 1
ATOM 766 N N . SER A 1 102 ? -1.181 -12.512 -6.569 1.00 97.19 102 SER A N 1
ATOM 767 C CA . SER A 1 102 ? -1.661 -13.350 -7.667 1.00 97.19 102 SER A CA 1
ATOM 768 C C . SER A 1 102 ? -1.898 -14.756 -7.119 1.00 97.19 102 SER A C 1
ATOM 770 O O . SER A 1 102 ? -1.070 -15.247 -6.350 1.00 97.19 102 SER A O 1
ATOM 772 N N . ALA A 1 103 ? -3.018 -15.383 -7.472 1.00 94.56 103 ALA A N 1
ATOM 773 C CA . ALA A 1 103 ? -3.265 -16.801 -7.226 1.00 94.56 103 ALA A CA 1
ATOM 774 C C . ALA A 1 103 ? -2.539 -17.681 -8.260 1.00 94.56 103 ALA A C 1
ATOM 776 O O . ALA A 1 103 ? -2.226 -18.837 -7.977 1.00 94.56 103 ALA A O 1
ATOM 777 N N . GLY A 1 104 ? -2.256 -17.129 -9.443 1.00 94.31 104 GLY A N 1
ATOM 778 C CA . GLY A 1 104 ? -1.427 -17.732 -10.477 1.00 94.31 104 GLY A CA 1
ATOM 779 C C . GLY A 1 104 ? -0.020 -17.133 -10.545 1.00 94.31 104 GLY A C 1
ATOM 780 O O . GLY A 1 104 ? 0.739 -17.106 -9.577 1.00 94.31 104 GLY A O 1
ATOM 781 N N . ARG A 1 105 ? 0.363 -16.685 -11.746 1.00 95.12 105 ARG A N 1
ATOM 782 C CA . ARG A 1 105 ? 1.713 -16.182 -12.036 1.00 95.12 105 ARG A CA 1
ATOM 783 C C . ARG A 1 105 ? 1.901 -14.748 -11.531 1.00 95.12 105 ARG A C 1
ATOM 785 O O . ARG A 1 105 ? 1.000 -13.918 -11.646 1.00 95.12 105 ARG A O 1
ATOM 792 N N . GLY A 1 106 ? 3.096 -14.441 -11.035 1.00 96.44 106 GLY A N 1
ATOM 793 C CA . GLY A 1 106 ? 3.517 -13.081 -10.697 1.00 96.44 106 GLY A CA 1
ATOM 794 C C . GLY A 1 106 ? 3.975 -12.245 -11.902 1.00 96.44 106 GLY A C 1
ATOM 795 O O . GLY A 1 106 ? 4.200 -12.759 -13.003 1.00 96.44 106 GLY A O 1
ATOM 796 N N . ASN A 1 107 ? 4.136 -10.937 -11.684 1.00 95.38 107 ASN A N 1
ATOM 797 C CA . ASN A 1 107 ? 4.689 -9.991 -12.666 1.00 95.38 107 ASN A CA 1
ATOM 798 C C . ASN A 1 107 ? 6.101 -9.493 -12.300 1.00 95.38 107 ASN A C 1
ATOM 800 O O . ASN A 1 107 ? 6.840 -9.071 -13.182 1.00 95.38 107 ASN A O 1
ATOM 804 N N . CYS A 1 108 ? 6.492 -9.565 -11.024 1.00 93.75 108 CYS A N 1
ATOM 805 C CA . CYS A 1 108 ? 7.802 -9.135 -10.539 1.00 93.75 108 CYS A CA 1
ATOM 806 C C . CYS A 1 108 ? 8.795 -10.301 -10.511 1.00 93.75 108 CYS A C 1
ATOM 808 O O . CYS A 1 108 ? 9.958 -10.162 -10.886 1.00 93.75 108 CYS A O 1
ATOM 810 N N . THR A 1 109 ? 8.322 -11.468 -10.083 1.00 92.62 109 THR A N 1
ATOM 811 C CA . THR A 1 109 ? 8.981 -12.765 -10.274 1.00 92.62 109 THR A CA 1
ATOM 812 C C . THR A 1 109 ? 7.932 -13.750 -10.796 1.00 92.62 109 THR A C 1
ATOM 814 O O . THR A 1 109 ? 6.740 -13.430 -10.746 1.00 92.62 109 THR A O 1
ATOM 817 N N . PRO A 1 110 ? 8.306 -14.961 -11.252 1.00 95.12 110 PRO A N 1
ATOM 818 C CA . PRO A 1 110 ? 7.316 -15.963 -11.650 1.00 95.12 110 PRO A CA 1
ATOM 819 C C . PRO A 1 110 ? 6.240 -16.233 -10.584 1.00 95.12 110 PRO A C 1
ATOM 821 O O . PRO A 1 110 ? 5.104 -16.530 -10.943 1.00 95.12 110 PRO A O 1
ATOM 824 N N . ASN A 1 111 ? 6.573 -16.048 -9.300 1.00 95.25 111 ASN A N 1
ATOM 825 C CA . ASN A 1 111 ? 5.723 -16.405 -8.161 1.00 95.25 111 ASN A CA 1
ATOM 826 C C . ASN A 1 111 ? 5.253 -15.194 -7.335 1.00 95.25 111 ASN A C 1
ATOM 828 O O . ASN A 1 111 ? 4.640 -15.386 -6.290 1.00 95.25 111 ASN A O 1
ATOM 832 N N . ALA A 1 112 ? 5.584 -13.959 -7.728 1.00 96.25 112 ALA A N 1
ATOM 833 C CA . ALA A 1 112 ? 5.257 -12.783 -6.925 1.00 96.25 112 ALA A CA 1
ATOM 834 C C . ALA A 1 112 ? 4.824 -11.581 -7.769 1.00 96.25 112 ALA A C 1
ATOM 836 O O . ALA A 1 112 ? 5.476 -11.196 -8.745 1.00 96.25 112 ALA A O 1
ATOM 837 N N . GLU A 1 113 ? 3.720 -10.975 -7.348 1.00 98.06 113 GLU A N 1
ATOM 838 C CA . GLU A 1 113 ? 3.268 -9.664 -7.804 1.00 98.06 113 GLU A CA 1
ATOM 839 C C . GLU A 1 113 ? 4.092 -8.554 -7.120 1.00 98.06 113 GLU A C 1
ATOM 841 O O . GLU A 1 113 ? 4.560 -8.731 -5.994 1.00 98.06 113 GLU A O 1
ATOM 846 N N . PHE A 1 114 ? 4.325 -7.443 -7.820 1.00 97.69 114 PHE A N 1
ATOM 847 C CA . PHE A 1 114 ? 5.218 -6.356 -7.413 1.00 97.69 114 PHE A CA 1
ATOM 848 C C . PHE A 1 114 ? 4.925 -5.754 -6.033 1.00 97.69 114 PHE A C 1
ATOM 850 O O . PHE A 1 114 ? 5.849 -5.689 -5.223 1.00 97.69 114 PHE A O 1
ATOM 857 N N . ASN A 1 115 ? 3.691 -5.342 -5.733 1.00 98.00 115 ASN A N 1
ATOM 858 C CA . ASN A 1 115 ? 3.344 -4.711 -4.455 1.00 98.00 115 ASN A CA 1
ATOM 859 C C . ASN A 1 115 ? 3.648 -5.635 -3.271 1.00 98.00 115 ASN A C 1
ATOM 861 O O . ASN A 1 115 ? 4.211 -5.195 -2.267 1.00 98.00 115 ASN A O 1
ATOM 865 N N . ILE A 1 116 ? 3.338 -6.927 -3.410 1.00 98.12 116 ILE A N 1
ATOM 866 C CA . ILE A 1 116 ? 3.663 -7.934 -2.391 1.00 98.12 116 ILE A CA 1
ATOM 867 C C . ILE A 1 116 ? 5.168 -8.229 -2.356 1.00 98.12 116 ILE A C 1
ATOM 869 O O . ILE A 1 116 ? 5.740 -8.381 -1.283 1.00 98.12 116 ILE A O 1
ATOM 873 N N . ALA A 1 117 ? 5.839 -8.290 -3.508 1.00 97.38 117 ALA A N 1
ATOM 874 C CA . ALA A 1 117 ? 7.273 -8.568 -3.592 1.00 97.38 117 ALA A CA 1
ATOM 875 C C . ALA A 1 117 ? 8.157 -7.422 -3.070 1.00 97.38 117 ALA A C 1
ATOM 877 O O . ALA A 1 117 ? 9.295 -7.674 -2.659 1.00 97.38 117 ALA A O 1
ATOM 878 N N . ALA A 1 118 ? 7.666 -6.183 -3.134 1.00 97.31 118 ALA A N 1
ATOM 879 C CA . ALA A 1 118 ? 8.366 -4.985 -2.687 1.00 97.31 118 ALA A CA 1
ATOM 880 C C . ALA A 1 118 ? 8.493 -4.927 -1.158 1.00 97.31 118 ALA A C 1
ATOM 882 O O . ALA A 1 118 ? 9.549 -4.548 -0.658 1.00 97.31 118 ALA A O 1
ATOM 883 N N . ASP A 1 119 ? 7.459 -5.350 -0.425 1.00 98.25 119 ASP A N 1
ATOM 884 C CA . ASP A 1 119 ? 7.485 -5.445 1.039 1.00 98.25 119 ASP A CA 1
ATOM 885 C C . ASP A 1 119 ? 6.647 -6.638 1.542 1.00 98.25 119 ASP A C 1
ATOM 887 O O . ASP A 1 119 ? 5.523 -6.475 2.036 1.00 98.25 119 ASP A O 1
ATOM 891 N N . PRO A 1 120 ? 7.154 -7.871 1.384 1.00 97.81 120 PRO A N 1
ATOM 892 C CA . PRO A 1 120 ? 6.411 -9.062 1.773 1.00 97.81 120 PRO A CA 1
ATOM 893 C C . PRO A 1 120 ? 6.304 -9.206 3.287 1.00 97.81 120 PRO A C 1
ATOM 895 O O . PRO A 1 120 ? 5.360 -9.833 3.761 1.00 97.81 120 PRO A O 1
ATOM 898 N N . GLU A 1 121 ? 7.220 -8.625 4.064 1.00 98.44 121 GLU A N 1
ATOM 899 C CA . GLU A 1 121 ? 7.121 -8.592 5.519 1.00 98.44 121 GLU A CA 1
ATOM 900 C C . GLU A 1 121 ? 5.924 -7.729 5.960 1.00 98.44 121 GLU A C 1
ATOM 902 O O . GLU A 1 121 ? 5.122 -8.170 6.794 1.00 98.44 121 GLU A O 1
ATOM 907 N N . ALA A 1 122 ? 5.723 -6.561 5.332 1.00 98.62 122 ALA A N 1
ATOM 908 C CA . ALA A 1 122 ? 4.520 -5.756 5.531 1.00 98.62 122 ALA A CA 1
ATOM 909 C C . ALA A 1 122 ? 3.257 -6.482 5.059 1.00 98.62 122 ALA A C 1
ATOM 911 O O . ALA A 1 122 ? 2.266 -6.522 5.789 1.00 98.62 122 ALA A O 1
ATOM 912 N N . ALA A 1 123 ? 3.287 -7.107 3.878 1.00 98.44 123 ALA A N 1
ATOM 913 C CA . ALA A 1 123 ? 2.153 -7.886 3.389 1.00 98.44 123 ALA A CA 1
ATOM 914 C C . ALA A 1 123 ? 1.779 -9.011 4.366 1.00 98.44 123 ALA A C 1
ATOM 916 O O . ALA A 1 123 ? 0.612 -9.173 4.715 1.00 98.44 123 ALA A O 1
ATOM 917 N N . ALA A 1 124 ? 2.768 -9.740 4.882 1.00 98.44 124 ALA A N 1
ATOM 918 C CA . ALA A 1 124 ? 2.557 -10.815 5.840 1.00 98.44 124 ALA A CA 1
ATOM 919 C C . ALA A 1 124 ? 1.957 -10.309 7.166 1.00 98.44 124 ALA A C 1
ATOM 921 O O . ALA A 1 124 ? 1.104 -10.981 7.746 1.00 98.44 124 ALA A O 1
ATOM 922 N N . CYS A 1 125 ? 2.365 -9.126 7.640 1.00 98.25 125 CYS A N 1
ATOM 923 C CA . CYS A 1 125 ? 1.733 -8.448 8.777 1.00 98.25 125 CYS A CA 1
ATOM 924 C C . CYS A 1 125 ? 0.250 -8.149 8.495 1.00 98.25 125 CYS A C 1
ATOM 926 O O . CYS A 1 125 ? -0.616 -8.518 9.289 1.00 98.25 125 CYS A O 1
ATOM 928 N N . VAL A 1 126 ? -0.050 -7.557 7.335 1.00 98.44 126 VAL A N 1
ATOM 929 C CA . VAL A 1 126 ? -1.415 -7.184 6.940 1.00 98.44 126 VAL A CA 1
ATOM 930 C C . VAL A 1 126 ? -2.319 -8.405 6.772 1.00 98.44 126 VAL A C 1
ATOM 932 O O . VAL A 1 126 ? -3.406 -8.425 7.345 1.00 98.44 126 VAL A O 1
ATOM 935 N N . PHE A 1 127 ? -1.883 -9.454 6.074 1.00 98.38 127 PHE A N 1
ATOM 936 C CA . PHE A 1 127 ? -2.688 -10.670 5.895 1.00 98.38 127 PHE A CA 1
ATOM 937 C C . PHE A 1 127 ? -2.959 -11.410 7.214 1.00 98.38 127 PHE A C 1
ATOM 939 O O . PHE A 1 127 ? -3.999 -12.046 7.356 1.00 98.38 127 PHE A O 1
ATOM 946 N N . ARG A 1 128 ? -2.074 -11.288 8.214 1.00 98.25 128 ARG A N 1
ATOM 947 C CA . ARG A 1 128 ? -2.295 -11.836 9.567 1.00 98.25 128 ARG A CA 1
ATOM 948 C C . ARG A 1 128 ? -3.101 -10.919 10.487 1.00 98.25 128 ARG A C 1
ATOM 950 O O . ARG A 1 128 ? -3.363 -11.287 11.629 1.00 98.25 128 ARG A O 1
ATOM 957 N N . SER A 1 129 ? -3.495 -9.735 10.023 1.00 97.56 129 SER A N 1
ATOM 958 C CA . SER A 1 129 ? -4.168 -8.746 10.865 1.00 97.56 129 SER A CA 1
ATOM 959 C C . SER A 1 129 ? -5.553 -9.188 11.328 1.00 97.56 129 SER A C 1
ATOM 961 O O . SER A 1 129 ? -6.016 -8.702 12.352 1.00 97.56 129 SER A O 1
ATOM 963 N N . GLY A 1 130 ? -6.231 -10.085 10.606 1.00 97.50 130 GLY A N 1
ATOM 964 C CA . GLY A 1 130 ? -7.627 -10.451 10.871 1.00 97.50 130 GLY A CA 1
ATOM 965 C C . GLY A 1 130 ? -8.642 -9.366 10.489 1.00 97.50 130 GLY A C 1
ATOM 966 O O . GLY A 1 130 ? -9.784 -9.433 10.927 1.00 97.50 130 GLY A O 1
ATOM 967 N N . ILE A 1 131 ? -8.228 -8.353 9.722 1.00 98.06 131 ILE A N 1
ATOM 968 C CA . ILE A 1 131 ? -9.137 -7.415 9.049 1.00 98.06 131 ILE A CA 1
ATOM 969 C C . ILE A 1 131 ? -9.764 -8.127 7.843 1.00 98.06 131 ILE A C 1
ATOM 971 O O . ILE A 1 131 ? -9.120 -8.974 7.224 1.00 98.06 131 ILE A O 1
ATOM 975 N N . GLU A 1 132 ? -11.001 -7.777 7.486 1.00 98.44 132 GLU A N 1
ATOM 976 C CA . GLU A 1 132 ? -11.593 -8.203 6.214 1.00 98.44 132 GLU A CA 1
ATOM 977 C C . GLU A 1 132 ? -10.778 -7.624 5.047 1.00 98.44 132 GLU A C 1
ATOM 979 O O . GLU A 1 132 ? -10.713 -6.404 4.869 1.00 98.44 132 GLU A O 1
ATOM 984 N N . ILE A 1 133 ? -10.141 -8.495 4.259 1.00 98.62 133 ILE A N 1
ATOM 985 C CA . ILE A 1 133 ? -9.306 -8.102 3.121 1.00 98.62 133 ILE A CA 1
ATOM 986 C C . ILE A 1 133 ? -9.978 -8.526 1.820 1.00 98.62 133 ILE A C 1
ATOM 988 O O . ILE A 1 133 ? -10.258 -9.704 1.609 1.00 98.62 133 ILE A O 1
ATOM 992 N N . VAL A 1 134 ? -10.161 -7.562 0.922 1.00 98.56 134 VAL A N 1
ATOM 993 C CA . VAL A 1 134 ? -10.514 -7.811 -0.477 1.00 98.56 134 VAL A CA 1
ATOM 994 C C . VAL A 1 134 ? -9.245 -7.680 -1.308 1.00 98.56 134 VAL A C 1
ATOM 996 O O . VAL A 1 134 ? -8.643 -6.609 -1.350 1.00 98.56 134 VAL A O 1
ATOM 999 N N . MET A 1 135 ? -8.837 -8.766 -1.963 1.00 98.19 135 MET A N 1
ATOM 1000 C CA . MET A 1 135 ? -7.636 -8.802 -2.795 1.00 98.19 135 MET A CA 1
ATOM 1001 C C . MET A 1 135 ? -7.995 -8.746 -4.282 1.00 98.19 135 MET A C 1
ATOM 1003 O O . MET A 1 135 ? -8.520 -9.706 -4.843 1.00 98.19 135 MET A O 1
ATOM 1007 N N . CYS A 1 136 ? -7.649 -7.637 -4.931 1.00 98.12 136 CYS A N 1
ATOM 1008 C CA . CYS A 1 136 ? -7.688 -7.475 -6.381 1.00 98.12 136 CYS A CA 1
ATOM 1009 C C . CYS A 1 136 ? -6.313 -7.846 -6.960 1.00 98.12 136 CYS A C 1
ATOM 1011 O O . CYS A 1 136 ? -5.474 -6.978 -7.206 1.00 98.12 136 CYS A O 1
ATOM 1013 N N . GLY A 1 137 ? -6.063 -9.149 -7.103 1.00 97.69 137 GLY A N 1
ATOM 1014 C CA . GLY A 1 137 ? -4.808 -9.681 -7.642 1.00 97.69 137 GLY A CA 1
ATOM 1015 C C . GLY A 1 137 ? -4.728 -9.664 -9.172 1.00 97.69 137 GLY A C 1
ATOM 1016 O O . GLY A 1 137 ? -5.705 -9.357 -9.864 1.00 97.69 137 GLY A O 1
ATOM 1017 N N . LEU A 1 138 ? -3.564 -10.061 -9.699 1.00 97.81 138 LEU A N 1
ATOM 1018 C CA . LEU A 1 138 ? -3.288 -10.106 -11.142 1.00 97.81 138 LEU A CA 1
ATOM 1019 C C . LEU A 1 138 ? -4.270 -10.973 -11.934 1.00 97.81 138 LEU A C 1
ATOM 1021 O O . LEU A 1 138 ? -4.540 -10.670 -13.093 1.00 97.81 138 LEU A O 1
ATOM 1025 N N . ASP A 1 139 ? -4.835 -12.011 -11.319 1.00 96.38 139 ASP A N 1
ATOM 1026 C CA . ASP A 1 139 ? -5.822 -12.902 -11.942 1.00 96.38 139 ASP A CA 1
ATOM 1027 C C . ASP A 1 139 ? -7.070 -12.144 -12.424 1.00 96.38 139 ASP A C 1
ATOM 1029 O O . ASP A 1 139 ? -7.707 -12.542 -13.401 1.00 96.38 139 ASP A O 1
ATOM 1033 N N . VAL A 1 140 ? -7.389 -11.027 -11.759 1.00 95.88 140 VAL A N 1
ATOM 1034 C CA . VAL A 1 140 ? -8.492 -10.127 -12.114 1.00 95.88 140 VAL A CA 1
ATOM 1035 C C . VAL A 1 140 ? -7.969 -8.905 -12.863 1.00 95.88 140 VAL A C 1
ATOM 1037 O O . VAL A 1 140 ? -8.509 -8.547 -13.908 1.00 95.88 140 VAL A O 1
ATOM 1040 N N . THR A 1 141 ? -6.903 -8.257 -12.382 1.00 96.81 141 THR A N 1
ATOM 1041 C CA . THR A 1 141 ? -6.456 -6.981 -12.966 1.00 96.81 141 THR A CA 1
ATOM 1042 C C . THR A 1 141 ? -5.849 -7.136 -14.358 1.00 96.81 141 THR A C 1
ATOM 1044 O O . THR A 1 141 ? -5.952 -6.211 -15.155 1.00 96.81 141 THR A O 1
ATOM 1047 N N . ASN A 1 142 ? -5.292 -8.303 -14.704 1.00 95.81 142 ASN A N 1
ATOM 1048 C CA . ASN A 1 142 ? -4.836 -8.577 -16.073 1.00 95.81 142 ASN A CA 1
ATOM 1049 C C . ASN A 1 142 ? -5.992 -8.755 -17.069 1.00 95.81 142 ASN A C 1
ATOM 1051 O O . ASN A 1 142 ? -5.744 -8.816 -18.268 1.00 95.81 142 ASN A O 1
ATOM 1055 N N . GLN A 1 143 ? -7.240 -8.849 -16.602 1.00 95.44 143 GLN A N 1
ATOM 1056 C CA . GLN A 1 143 ? -8.422 -8.840 -17.469 1.00 95.44 143 GLN A CA 1
ATOM 1057 C C . GLN A 1 143 ? -8.949 -7.417 -17.707 1.00 95.44 143 GLN A C 1
ATOM 1059 O O . GLN A 1 143 ? -9.688 -7.187 -18.658 1.00 95.44 143 GLN A O 1
ATOM 1064 N N . ALA A 1 144 ? -8.543 -6.445 -16.884 1.00 95.31 144 ALA A N 1
ATOM 1065 C CA . ALA A 1 144 ? -8.940 -5.040 -16.987 1.00 95.31 144 ALA A CA 1
ATOM 1066 C C . ALA A 1 144 ? -8.031 -4.254 -17.954 1.00 95.31 144 ALA A C 1
ATOM 1068 O O . ALA A 1 144 ? -7.523 -3.182 -17.627 1.00 95.31 144 ALA A O 1
ATOM 1069 N N . ILE A 1 145 ? -7.786 -4.814 -19.140 1.00 94.50 145 ILE A N 1
ATOM 1070 C CA . ILE A 1 145 ? -6.943 -4.196 -20.169 1.00 94.50 145 ILE A CA 1
ATOM 1071 C C . ILE A 1 145 ? -7.766 -3.160 -20.938 1.00 94.50 145 ILE A C 1
ATOM 1073 O O . ILE A 1 145 ? -8.865 -3.451 -21.403 1.00 94.50 145 ILE A O 1
ATOM 1077 N N . LEU A 1 146 ? -7.206 -1.963 -21.115 1.00 93.56 146 LEU A N 1
ATOM 1078 C CA . LEU A 1 146 ? -7.735 -0.974 -22.049 1.00 93.56 146 LEU A CA 1
ATOM 1079 C C . LEU A 1 146 ? -7.225 -1.297 -23.455 1.00 93.56 146 LEU A C 1
ATOM 1081 O O . LEU A 1 146 ? -6.022 -1.230 -23.713 1.00 93.56 146 LEU A O 1
ATOM 1085 N N . THR A 1 147 ? -8.135 -1.669 -24.350 1.00 92.56 147 THR A N 1
ATOM 1086 C CA . THR A 1 147 ? -7.847 -1.814 -25.781 1.00 92.56 147 THR A CA 1
ATOM 1087 C C . THR A 1 147 ? -8.115 -0.493 -26.512 1.00 92.56 147 THR A C 1
ATOM 1089 O O . THR A 1 147 ? -8.944 0.279 -26.027 1.00 92.56 147 THR A O 1
ATOM 1092 N N . PRO A 1 148 ? -7.434 -0.224 -27.643 1.00 87.62 148 PRO A N 1
ATOM 1093 C CA . PRO A 1 148 ? -7.707 0.943 -28.485 1.00 87.62 148 PRO A CA 1
ATOM 1094 C C . PRO A 1 148 ? -9.164 1.061 -28.942 1.00 87.62 148 PRO A C 1
ATOM 1096 O O . PRO A 1 148 ? -9.831 0.006 -29.070 1.00 87.62 148 PRO A O 1
#

Radius of gyration: 16.39 Å; chains: 1; bounding box: 34×42×47 Å